Protein AF-A0A381WTZ0-F1 (afdb_monomer)

Sequence (140 aa):
MISDYLENSLSLKKRKDFELYLSENPGSAELVDQMKNTIMQMKSVERVTTPVDFMDRLMNKIQVSKNDTMKYTAEQSTIFGFTPLYASVMTSLVLALVFVGFQFFSTDLPLSTSELSTVAQEKPPAFLDQIIPAQEPDSG

Organism: NCBI:txid408172

Nearest PDB structures (foldseek):
  3hug-assembly6_F  TM=7.278E-01  e=3.038E-01  Mycobacterium tuberculosis H37Rv

Radius of gyration: 52.09 Å; Cα contacts (8 Å, |Δi|>4): 19; chains: 1; bounding box: 141×62×115 Å

Solvent-accessible surface area (backbone atoms only — not comparable to full-atom values): 9020 Å² total; per-residue (Å²): 107,68,64,35,56,77,69,70,69,52,53,74,68,60,45,52,58,48,53,51,52,32,71,78,31,61,72,59,38,51,53,52,49,54,50,52,50,49,52,50,54,64,69,65,53,80,85,86,73,79,62,93,57,48,64,60,55,50,51,49,52,53,52,52,57,53,54,59,57,52,68,79,63,78,85,70,80,49,57,92,85,27,53,62,68,58,43,51,53,51,52,52,51,52,51,50,51,52,51,53,52,48,53,64,63,49,69,80,49,88,76,76,78,78,74,84,76,74,83,77,88,72,82,82,84,83,81,82,86,88,75,84,83,88,79,86,86,87,89,135

pLDDT: mean 76.12, std 21.61, range [36.72, 96.31]

Secondary structure (DSSP, 8-state):
-HHHHHTT-S-HHHHHHHHHHHHH-HHHHHHHHHHHHHHHHHHHS--PPPPTTHHHHHHHHHHHHHHHHHHTSSS---BTTB-HHHHHHHHHHHHHHHHHHHHHHHTTS----------------------PPP------

Foldseek 3Di:
DLVCQLVVVDDPVVNVVVVVVCVVPVVVVVVSVVVNVVVVVVVPPDDDDDDPCPVVVVVVVVVVVVVVVVVVPDPQPADVNHGPVVVVVVVVVVVVVVVVVCVVVCVPPPPPPPDDPDPPDDDDDDPDDPDDDDDDDDDD

Structure (mmCIF, N/CA/C/O backbone):
data_AF-A0A381WTZ0-F1
#
_entry.id   AF-A0A381WTZ0-F1
#
loop_
_atom_site.group_PDB
_atom_site.id
_atom_site.type_symbol
_atom_site.label_atom_id
_atom_site.label_alt_id
_atom_site.label_comp_id
_atom_site.label_asym_id
_atom_site.label_entity_id
_atom_site.label_seq_id
_atom_site.pdbx_PDB_ins_code
_atom_site.Cartn_x
_atom_site.Cartn_y
_atom_site.Cartn_z
_atom_site.occupancy
_atom_site.B_iso_or_equiv
_atom_site.auth_seq_id
_atom_site.auth_comp_id
_atom_site.auth_asym_id
_atom_site.auth_atom_id
_atom_site.pdbx_PDB_model_num
ATOM 1 N N . MET A 1 1 ? -11.541 1.435 24.851 1.00 78.00 1 MET A N 1
ATOM 2 C CA . MET A 1 1 ? -12.648 1.008 25.740 1.00 78.00 1 MET A CA 1
ATOM 3 C C . MET A 1 1 ? -13.735 0.259 24.985 1.00 78.00 1 MET A C 1
ATOM 5 O O . MET A 1 1 ? -13.874 -0.926 25.243 1.00 78.00 1 MET A O 1
ATOM 9 N N . ILE A 1 2 ? -14.477 0.883 24.054 1.00 85.56 2 ILE A N 1
ATOM 10 C CA . ILE A 1 2 ? -15.514 0.154 23.293 1.00 85.56 2 ILE A CA 1
ATOM 11 C C . ILE A 1 2 ? -14.928 -0.898 22.339 1.00 85.56 2 ILE A C 1
ATOM 13 O O . ILE A 1 2 ? -15.408 -2.024 22.339 1.00 85.56 2 ILE A O 1
ATOM 17 N N . SER A 1 3 ? -13.854 -0.579 21.601 1.00 88.62 3 SER A N 1
ATOM 18 C CA . SER A 1 3 ? -13.150 -1.564 20.751 1.00 88.62 3 SER A CA 1
ATOM 19 C C . SER A 1 3 ? -12.700 -2.764 21.577 1.00 88.62 3 SER A C 1
ATOM 21 O O . SER A 1 3 ? -13.033 -3.897 21.258 1.00 88.62 3 SER A O 1
ATOM 23 N N . ASP A 1 4 ? -12.062 -2.502 22.722 1.00 90.94 4 ASP A N 1
ATOM 24 C CA . ASP A 1 4 ? -11.587 -3.552 23.626 1.00 90.94 4 ASP A CA 1
ATOM 25 C C . ASP A 1 4 ? -12.725 -4.448 24.152 1.00 90.94 4 ASP A C 1
ATOM 27 O O . ASP A 1 4 ? -12.542 -5.640 24.392 1.00 90.94 4 ASP A O 1
ATOM 31 N N . TYR A 1 5 ? -13.921 -3.879 24.343 1.00 90.31 5 TYR A N 1
ATOM 32 C CA . TYR A 1 5 ? -15.120 -4.635 24.706 1.00 90.31 5 TYR A CA 1
ATOM 33 C C . TYR A 1 5 ? -15.623 -5.500 23.546 1.00 90.31 5 TYR A C 1
ATOM 35 O O . TYR A 1 5 ? -15.912 -6.679 23.744 1.00 90.31 5 TYR A O 1
ATOM 43 N N . LEU A 1 6 ? -15.702 -4.934 22.339 1.00 90.56 6 LEU A N 1
ATOM 44 C CA . LEU A 1 6 ? -16.160 -5.626 21.130 1.00 90.56 6 LEU A CA 1
ATOM 45 C C . LEU A 1 6 ? -15.202 -6.746 20.693 1.00 90.56 6 LEU A C 1
ATOM 47 O O . LEU A 1 6 ? -15.644 -7.772 20.180 1.00 90.56 6 LEU A O 1
ATOM 51 N N . GLU A 1 7 ? -13.906 -6.573 20.935 1.00 88.44 7 GLU A N 1
ATOM 52 C CA . GLU A 1 7 ? -12.842 -7.530 20.614 1.00 88.44 7 GLU A CA 1
ATOM 53 C C . GLU A 1 7 ? -12.533 -8.503 21.764 1.00 88.44 7 GLU A C 1
ATOM 55 O O . GLU A 1 7 ? -11.638 -9.338 21.646 1.00 88.44 7 GLU A O 1
ATOM 60 N N . ASN A 1 8 ? -13.283 -8.434 22.872 1.00 87.69 8 ASN A N 1
ATOM 61 C CA . ASN A 1 8 ? -13.093 -9.267 24.063 1.00 87.69 8 ASN A CA 1
ATOM 62 C C . ASN A 1 8 ? -11.663 -9.196 24.652 1.00 87.69 8 ASN A C 1
ATOM 64 O O . ASN A 1 8 ? -11.140 -10.184 25.165 1.00 87.69 8 ASN A O 1
ATOM 68 N N . SER A 1 9 ? -11.028 -8.022 24.598 1.00 89.56 9 SER A N 1
ATOM 69 C CA . SER A 1 9 ? -9.686 -7.765 25.143 1.00 89.56 9 SER A CA 1
ATOM 70 C C . SER A 1 9 ? -9.702 -7.037 26.500 1.00 89.56 9 SER A C 1
ATOM 72 O O . SER A 1 9 ? -8.652 -6.794 27.099 1.00 89.56 9 SER A O 1
ATOM 74 N N . LEU A 1 10 ? -10.885 -6.715 27.039 1.00 88.88 10 LEU A N 1
ATOM 75 C CA . LEU A 1 10 ? -11.037 -6.144 28.382 1.00 88.88 10 LEU A CA 1
ATOM 76 C C . LEU A 1 10 ? -10.783 -7.165 29.500 1.00 88.88 10 LEU A C 1
ATOM 78 O O . LEU A 1 10 ? -11.234 -8.308 29.453 1.00 88.88 10 LEU A O 1
ATOM 82 N N . SER A 1 11 ? -10.162 -6.704 30.590 1.00 91.88 11 SER A N 1
ATOM 83 C CA . SER A 1 11 ? -10.110 -7.474 31.837 1.00 91.88 11 SER A CA 1
ATOM 84 C C . SER A 1 11 ? -11.502 -7.606 32.468 1.00 91.88 11 SER A C 1
ATOM 86 O O . SER A 1 11 ? -12.337 -6.707 32.345 1.00 91.88 11 SER A O 1
ATOM 88 N N . LEU A 1 12 ? -11.740 -8.697 33.209 1.00 91.50 12 LEU A N 1
ATOM 89 C CA . LEU A 1 12 ? -13.046 -8.996 33.821 1.00 91.50 12 LEU A CA 1
ATOM 90 C C . LEU A 1 12 ? -13.609 -7.831 34.649 1.00 91.50 12 LEU A C 1
ATOM 92 O O . LEU A 1 12 ? -14.795 -7.524 34.553 1.00 91.50 12 LEU A O 1
ATOM 96 N N . LYS A 1 13 ? -12.751 -7.143 35.418 1.00 92.94 13 LYS A N 1
ATOM 97 C CA . LYS A 1 13 ? -13.151 -5.969 36.205 1.00 92.94 13 LYS A CA 1
ATOM 98 C C . LYS A 1 13 ? -13.691 -4.851 35.309 1.00 92.94 13 LYS A C 1
ATOM 100 O O . LYS A 1 13 ? -14.797 -4.375 35.530 1.00 92.94 13 LYS A O 1
ATOM 105 N N . LYS A 1 14 ? -12.927 -4.453 34.287 1.00 91.88 14 LYS A N 1
ATOM 106 C CA . LYS A 1 14 ? -13.326 -3.365 33.383 1.00 91.88 14 LYS A CA 1
ATOM 107 C C . LYS A 1 14 ? -14.560 -3.730 32.567 1.00 91.88 14 LYS A C 1
ATOM 109 O O . LYS A 1 14 ? -15.359 -2.854 32.268 1.00 91.88 14 LYS A O 1
ATOM 114 N N . ARG A 1 15 ? -14.727 -5.012 32.225 1.00 93.44 15 ARG A N 1
ATOM 115 C CA . ARG A 1 15 ? -15.923 -5.488 31.530 1.00 93.44 15 ARG A CA 1
ATOM 116 C C . ARG A 1 15 ? -17.172 -5.305 32.388 1.00 93.44 15 ARG A C 1
ATOM 118 O O . ARG A 1 15 ? -18.154 -4.777 31.889 1.00 93.44 15 ARG A O 1
ATOM 125 N N . LYS A 1 16 ? -17.105 -5.652 33.677 1.00 94.06 16 LYS A N 1
ATOM 126 C CA . LYS A 1 16 ? -18.210 -5.430 34.620 1.00 94.06 16 LYS A CA 1
ATOM 127 C C . LYS A 1 16 ? -18.530 -3.942 34.791 1.00 94.06 16 LYS A C 1
ATOM 129 O O . LYS A 1 16 ? -19.696 -3.572 34.742 1.00 94.06 16 LYS A O 1
ATOM 134 N N . ASP A 1 17 ? -17.504 -3.103 34.947 1.00 93.69 17 ASP A N 1
ATOM 135 C CA . ASP A 1 17 ? -17.673 -1.646 35.062 1.00 93.69 17 ASP A CA 1
ATOM 136 C C . ASP A 1 17 ? -18.340 -1.065 33.790 1.00 93.69 17 ASP A C 1
ATOM 138 O O . ASP A 1 17 ? -19.201 -0.191 33.868 1.00 93.69 17 ASP A O 1
ATOM 142 N N . PHE A 1 18 ? -17.990 -1.590 32.611 1.00 93.75 18 PHE A N 1
ATOM 143 C CA . PHE A 1 18 ? -18.569 -1.184 31.328 1.00 93.75 18 PHE A CA 1
ATOM 144 C C . PHE A 1 18 ? -20.004 -1.693 31.119 1.00 93.75 18 PHE A C 1
ATOM 146 O O . PHE A 1 18 ? -20.860 -0.944 30.661 1.00 93.75 18 PHE A O 1
ATOM 153 N N . GLU A 1 19 ? -20.294 -2.946 31.478 1.00 92.06 19 GLU A N 1
ATOM 154 C CA . GLU A 1 19 ? -21.650 -3.513 31.429 1.00 92.06 19 GLU A CA 1
ATOM 155 C C . GLU A 1 19 ? -22.606 -2.767 32.368 1.00 92.06 19 GLU A C 1
ATOM 157 O O . GLU A 1 19 ? -23.749 -2.508 31.994 1.00 92.06 19 GLU A O 1
ATOM 162 N N . LEU A 1 20 ? -22.124 -2.352 33.545 1.00 95.38 20 LEU A N 1
ATOM 163 C CA . LEU A 1 20 ? -22.882 -1.495 34.454 1.00 95.38 20 LEU A CA 1
ATOM 164 C C . LEU A 1 20 ? -23.215 -0.150 33.790 1.00 95.38 20 LEU A C 1
ATOM 166 O O . LEU A 1 20 ? -24.382 0.234 33.749 1.00 95.38 20 LEU A O 1
ATOM 170 N N . TYR A 1 21 ? -22.228 0.509 33.177 1.00 93.44 21 TYR A N 1
ATOM 171 C CA . TYR A 1 21 ? -22.452 1.749 32.428 1.00 93.44 21 TYR A CA 1
ATOM 172 C C . TYR A 1 21 ? -23.494 1.587 31.305 1.00 93.44 21 TYR A C 1
ATOM 174 O O . TYR A 1 21 ? -24.361 2.447 31.147 1.00 93.44 21 TYR A O 1
ATOM 182 N N . LEU A 1 22 ? -23.453 0.485 30.545 1.00 93.88 22 LEU A N 1
ATOM 183 C CA . LEU A 1 22 ? -24.446 0.209 29.498 1.00 93.88 22 LEU A CA 1
ATOM 184 C C . LEU A 1 22 ? -25.850 -0.032 30.070 1.00 93.88 22 LEU A C 1
ATOM 186 O O . LEU A 1 22 ? -26.829 0.372 29.451 1.00 93.88 22 LEU A O 1
ATOM 190 N N . SER A 1 23 ? -25.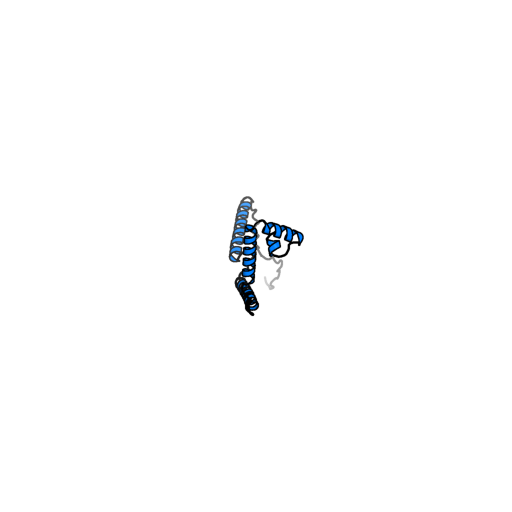959 -0.653 31.249 1.00 93.88 23 SER A N 1
ATOM 191 C CA . SER A 1 23 ? -27.252 -0.875 31.911 1.00 93.88 23 SER A CA 1
ATOM 192 C C . SER A 1 23 ? -27.918 0.424 32.376 1.00 93.88 23 SER A C 1
ATOM 194 O O . SER A 1 23 ? -29.141 0.531 32.359 1.00 93.88 23 SER A O 1
ATOM 196 N N . GLU A 1 24 ? -27.115 1.429 32.732 1.00 95.81 24 GLU A N 1
ATOM 197 C CA . GLU A 1 24 ? -27.586 2.753 33.151 1.00 95.81 24 GLU A CA 1
ATOM 198 C C . GLU A 1 24 ? -27.855 3.691 31.959 1.00 95.81 24 GLU A C 1
ATOM 200 O O . GLU A 1 24 ? -28.545 4.698 32.107 1.00 95.81 24 GLU A O 1
ATOM 205 N N . ASN A 1 25 ? -27.336 3.367 30.766 1.00 94.75 25 ASN A N 1
ATOM 206 C CA . ASN A 1 25 ? -27.393 4.216 29.573 1.00 94.75 25 ASN A CA 1
ATOM 207 C C . ASN A 1 25 ? -27.918 3.431 28.354 1.00 94.75 25 ASN A C 1
ATOM 209 O O . ASN A 1 25 ? -27.122 2.959 27.533 1.00 94.75 25 ASN A O 1
ATOM 213 N N . PRO A 1 26 ? -29.250 3.322 28.172 1.00 92.88 26 PRO A N 1
ATOM 214 C CA . PRO A 1 26 ? -29.842 2.489 27.122 1.00 92.88 26 PRO A CA 1
ATOM 215 C C . PRO A 1 26 ? -29.453 2.918 25.698 1.00 92.88 26 PRO A C 1
ATOM 217 O O . PRO A 1 26 ? -29.235 2.059 24.849 1.00 92.88 26 PRO A O 1
ATOM 220 N N . GLY A 1 27 ? -29.281 4.221 25.436 1.00 93.12 27 GLY A N 1
ATOM 221 C CA . GLY A 1 27 ? -28.824 4.704 24.124 1.00 93.12 27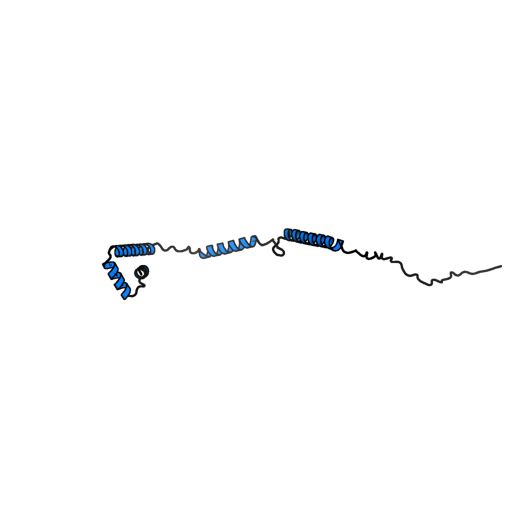 GLY A CA 1
ATOM 222 C C . GLY A 1 27 ? -27.396 4.258 23.785 1.00 93.12 27 GLY A C 1
ATOM 223 O O . GLY A 1 27 ? -27.096 3.920 22.642 1.00 93.12 27 GLY A O 1
ATOM 224 N N . SER A 1 28 ? -26.521 4.179 24.791 1.00 92.00 28 SER A N 1
ATOM 225 C CA . SER A 1 28 ? -25.177 3.624 24.616 1.00 92.00 28 SER A CA 1
ATOM 226 C C . SER A 1 28 ? -25.240 2.118 24.352 1.00 92.00 28 SER A C 1
ATOM 228 O O . SER A 1 28 ? -24.511 1.627 23.495 1.00 92.00 28 SER A O 1
ATOM 230 N N . ALA A 1 29 ? -26.118 1.383 25.042 1.00 93.75 29 ALA A N 1
ATOM 231 C CA . ALA A 1 29 ? -26.299 -0.054 24.829 1.00 93.75 29 ALA A CA 1
ATOM 232 C C . ALA A 1 29 ? -26.766 -0.382 23.402 1.00 93.75 29 ALA A C 1
ATOM 234 O O . ALA A 1 29 ? -26.203 -1.278 22.773 1.00 93.75 29 ALA A O 1
ATOM 235 N N . GLU A 1 30 ? -27.728 0.379 22.874 1.00 95.44 30 GLU A N 1
ATOM 236 C CA . GLU A 1 30 ? -28.209 0.231 21.498 1.00 95.44 30 GLU A CA 1
ATOM 237 C C . GLU A 1 30 ? -27.079 0.434 20.480 1.00 95.44 30 GLU A C 1
ATOM 239 O O . GLU A 1 30 ? -26.897 -0.383 19.579 1.00 95.44 30 GLU A O 1
ATOM 244 N N . LEU A 1 31 ? -26.256 1.472 20.659 1.00 93.62 31 LEU A N 1
ATOM 245 C CA . LEU A 1 31 ? -25.124 1.738 19.771 1.00 93.62 31 LEU A CA 1
ATOM 246 C C . LEU A 1 31 ? -24.107 0.584 19.768 1.00 93.62 31 LEU A C 1
ATOM 248 O O . LEU A 1 31 ? -23.600 0.196 18.713 1.00 93.62 31 LEU A O 1
ATOM 252 N N . VAL A 1 32 ? -23.815 0.013 20.942 1.00 93.81 32 VAL A N 1
ATOM 253 C CA . VAL A 1 32 ? -22.926 -1.154 21.053 1.00 93.81 32 VAL A CA 1
ATOM 254 C C . VAL A 1 32 ? -23.519 -2.367 20.341 1.00 93.81 32 VAL A C 1
ATOM 256 O O . VAL A 1 32 ? -22.780 -3.102 19.685 1.00 93.81 32 VAL A O 1
ATOM 259 N N . ASP A 1 33 ? -24.829 -2.577 20.440 1.00 94.19 33 ASP A N 1
ATOM 260 C CA . ASP A 1 33 ? -25.508 -3.672 19.749 1.00 94.19 33 ASP A CA 1
ATOM 261 C C . ASP A 1 33 ? -25.473 -3.498 18.223 1.00 94.19 33 ASP A C 1
ATOM 263 O O . ASP A 1 33 ? -25.094 -4.416 17.494 1.00 94.19 33 ASP A O 1
ATOM 267 N N . GLN A 1 34 ? -25.729 -2.284 17.729 1.00 95.25 34 GLN A N 1
ATOM 268 C CA . GLN A 1 34 ? -25.593 -1.946 16.309 1.00 95.25 34 GLN A CA 1
ATOM 269 C C . GLN A 1 34 ? -24.164 -2.192 15.793 1.00 95.25 34 GLN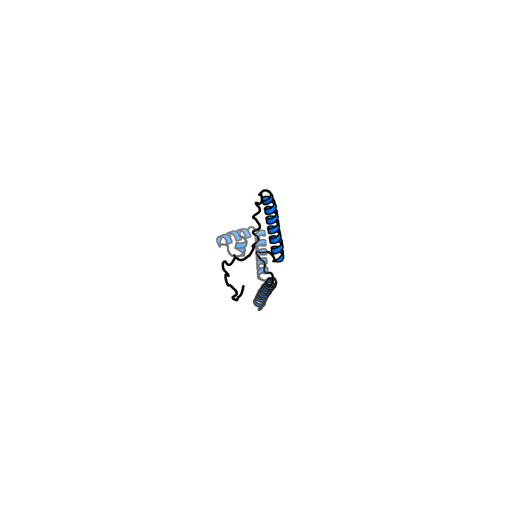 A C 1
ATOM 271 O O . GLN A 1 34 ? -23.975 -2.764 14.713 1.00 95.25 34 GLN A O 1
ATOM 276 N N . MET A 1 35 ? -23.139 -1.828 16.573 1.00 94.69 35 MET A N 1
ATOM 277 C CA . MET A 1 35 ? -21.742 -2.125 16.238 1.00 94.69 35 MET A CA 1
ATOM 278 C C . MET A 1 35 ? -21.459 -3.631 16.212 1.00 94.69 35 MET A C 1
ATOM 280 O O . MET A 1 35 ? -20.819 -4.112 15.274 1.00 94.69 35 MET A O 1
ATOM 284 N N . LYS A 1 36 ? -21.956 -4.399 17.192 1.00 93.62 36 LYS A N 1
ATOM 285 C CA . LYS A 1 36 ? -21.834 -5.868 17.199 1.00 93.62 36 LYS A CA 1
ATOM 286 C C . LYS A 1 36 ? -22.474 -6.480 15.955 1.00 93.62 36 LYS A C 1
ATOM 288 O O . LYS A 1 36 ? -21.843 -7.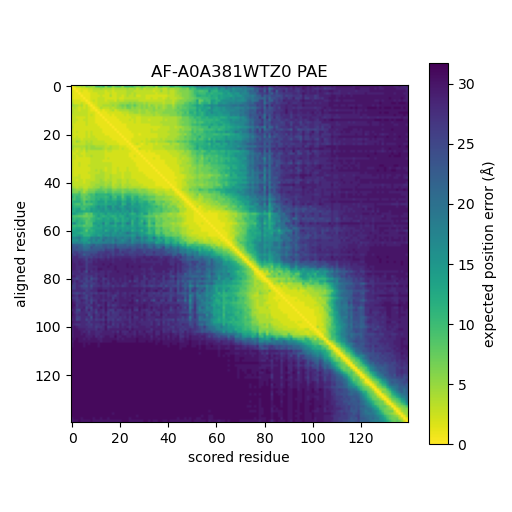309 15.300 1.00 93.62 36 LYS A O 1
ATOM 293 N N . ASN A 1 37 ? -23.675 -6.035 15.596 1.00 94.94 37 ASN A N 1
ATOM 294 C CA . ASN A 1 37 ? -24.381 -6.485 14.399 1.00 94.94 37 ASN A CA 1
ATOM 295 C C . ASN A 1 37 ? -23.594 -6.164 13.126 1.00 94.94 37 ASN A C 1
ATOM 297 O O . ASN A 1 37 ? -23.422 -7.038 12.279 1.00 94.94 37 ASN A O 1
ATOM 301 N N . THR A 1 38 ? -23.026 -4.962 13.030 1.00 94.94 38 THR A N 1
ATOM 302 C CA . THR A 1 38 ? -22.166 -4.566 11.904 1.00 94.94 38 THR A CA 1
ATOM 303 C C . THR A 1 38 ? -20.939 -5.475 11.789 1.00 94.94 38 THR A C 1
ATOM 305 O O . THR A 1 38 ? -20.649 -5.993 10.713 1.00 94.94 38 THR A O 1
ATOM 308 N N . ILE A 1 39 ? -20.244 -5.750 12.898 1.00 93.62 39 ILE A N 1
ATOM 309 C CA . ILE A 1 39 ? -19.086 -6.660 12.913 1.00 93.62 39 ILE A CA 1
ATOM 310 C C . ILE A 1 39 ? -19.494 -8.071 12.473 1.00 93.62 39 ILE A C 1
ATOM 312 O O . ILE A 1 39 ? -18.768 -8.709 11.711 1.00 93.62 39 ILE A O 1
ATOM 316 N N . MET A 1 40 ? -20.646 -8.572 12.929 1.00 93.00 40 MET A N 1
ATOM 317 C CA . MET A 1 40 ? -21.154 -9.881 12.508 1.00 93.00 40 MET A CA 1
ATOM 318 C C . MET A 1 40 ? -21.469 -9.915 11.012 1.00 93.00 40 MET A C 1
ATOM 320 O O . MET A 1 40 ? -21.069 -10.861 10.337 1.00 93.00 40 MET A O 1
ATOM 324 N N . GLN A 1 41 ? -22.103 -8.869 10.479 1.00 93.94 41 GLN A N 1
ATOM 325 C CA . GLN A 1 41 ? -22.360 -8.738 9.045 1.00 93.94 41 GLN A CA 1
ATOM 326 C C . GLN A 1 41 ? -21.053 -8.738 8.247 1.00 93.94 41 GLN A C 1
ATOM 328 O O . GLN A 1 41 ? -20.913 -9.512 7.304 1.00 93.94 41 GLN A O 1
ATOM 333 N N . MET A 1 42 ? -20.054 -7.962 8.671 1.00 91.50 42 MET A N 1
ATOM 334 C CA . MET A 1 42 ? -18.737 -7.940 8.025 1.00 91.50 42 MET A CA 1
ATOM 335 C C . MET A 1 42 ? -18.035 -9.303 8.076 1.00 91.50 42 MET A C 1
ATOM 337 O O . MET A 1 42 ? -17.404 -9.706 7.103 1.00 91.50 42 MET A O 1
ATOM 341 N N . LYS A 1 43 ? -18.164 -10.041 9.184 1.00 88.88 43 LYS A N 1
ATOM 342 C CA . LYS A 1 43 ? -17.619 -11.403 9.318 1.00 88.88 43 LYS A CA 1
ATOM 343 C C . LYS A 1 43 ? -18.367 -12.440 8.478 1.00 88.88 43 LYS A C 1
ATOM 345 O O . LYS A 1 43 ? -17.789 -13.477 8.170 1.00 88.88 43 LYS A O 1
ATOM 350 N N . SER A 1 44 ? -19.630 -12.179 8.142 1.00 90.12 44 SER A N 1
ATOM 351 C CA . SER A 1 44 ? -20.467 -13.069 7.330 1.00 90.12 44 SER A CA 1
ATOM 352 C C . SER A 1 44 ? -20.240 -12.934 5.822 1.00 90.12 44 SER A C 1
ATOM 354 O O . SER A 1 44 ? -20.759 -13.746 5.060 1.00 90.12 44 SER A O 1
ATOM 356 N N . VAL A 1 45 ? -19.471 -11.930 5.386 1.00 90.19 45 VAL A N 1
ATOM 357 C CA . VAL A 1 45 ? -19.128 -11.746 3.972 1.00 90.19 45 VAL A CA 1
ATOM 358 C C . VAL A 1 45 ? -18.370 -12.971 3.459 1.00 90.19 45 VAL A C 1
ATOM 360 O O . VAL A 1 45 ? -17.492 -13.510 4.138 1.00 90.19 45 VAL A O 1
ATOM 363 N N . GLU A 1 46 ? -18.717 -13.408 2.248 1.00 89.19 46 GLU A N 1
ATOM 364 C CA . GLU A 1 46 ? -18.087 -14.552 1.598 1.00 89.19 46 GLU A CA 1
ATOM 365 C C . GLU A 1 46 ? -16.570 -14.358 1.497 1.00 89.19 46 GLU A C 1
ATOM 367 O O . GLU A 1 46 ? -16.066 -13.315 1.068 1.00 89.19 46 GLU A O 1
ATOM 372 N N . ARG A 1 47 ? -15.821 -15.388 1.899 1.00 85.81 47 ARG A N 1
ATOM 373 C CA . ARG A 1 47 ? -14.367 -15.372 1.789 1.00 85.81 47 ARG A CA 1
ATOM 374 C C . ARG A 1 47 ? -13.980 -15.464 0.318 1.00 85.81 47 ARG A C 1
ATOM 376 O O . ARG A 1 47 ? -14.057 -16.530 -0.281 1.00 85.81 47 ARG A O 1
ATOM 383 N N . VAL A 1 48 ? -13.470 -14.367 -0.226 1.00 88.25 48 VAL A N 1
ATOM 384 C CA . VAL A 1 48 ? -12.887 -14.351 -1.568 1.00 88.25 48 VAL A CA 1
ATOM 385 C C . VAL A 1 48 ? -11.543 -15.080 -1.542 1.00 88.25 48 VAL A C 1
ATOM 387 O O . VAL A 1 48 ? -10.625 -14.691 -0.818 1.00 88.25 48 VAL A O 1
ATOM 390 N N . THR A 1 49 ? -11.421 -16.145 -2.329 1.00 89.69 49 THR A N 1
ATOM 391 C CA . THR A 1 49 ? -10.157 -16.857 -2.554 1.00 89.69 49 THR A CA 1
ATOM 392 C C . THR A 1 49 ? -9.537 -16.435 -3.877 1.00 89.69 49 THR A C 1
ATOM 394 O O . THR A 1 49 ? -10.245 -16.183 -4.852 1.00 89.69 49 THR A O 1
ATOM 397 N N . THR A 1 50 ? -8.209 -16.387 -3.942 1.00 90.50 50 THR A N 1
ATOM 398 C CA . THR A 1 50 ? -7.516 -16.141 -5.209 1.00 90.50 50 THR A CA 1
ATOM 399 C C . THR A 1 50 ? -7.645 -17.349 -6.141 1.00 90.50 50 THR A C 1
ATOM 401 O O . THR A 1 50 ? -7.641 -18.485 -5.658 1.00 90.50 50 THR A O 1
ATOM 404 N N . PRO A 1 51 ? -7.695 -17.137 -7.467 1.00 91.12 51 PRO A N 1
ATOM 405 C CA . PRO A 1 51 ? -7.524 -18.212 -8.440 1.00 91.12 51 PRO A CA 1
ATOM 406 C C . PRO A 1 51 ? -6.238 -19.009 -8.185 1.00 91.12 51 PRO A C 1
ATOM 408 O O . PRO A 1 51 ? -5.242 -18.449 -7.720 1.00 91.12 51 PRO A O 1
ATOM 411 N N . VAL A 1 52 ? -6.247 -20.304 -8.519 1.00 93.06 52 VAL A N 1
ATOM 412 C CA . VAL A 1 52 ? -5.100 -21.216 -8.318 1.00 93.06 52 VAL A CA 1
ATOM 413 C C . VAL A 1 52 ? -3.842 -20.718 -9.044 1.00 93.06 52 VAL A C 1
ATOM 415 O O . VAL A 1 52 ? -2.735 -20.894 -8.551 1.00 93.06 52 VAL A O 1
ATOM 418 N N . ASP A 1 53 ? -4.018 -20.030 -10.172 1.00 94.44 53 ASP A N 1
ATOM 419 C CA . ASP A 1 53 ? -2.958 -19.507 -11.038 1.00 94.44 53 ASP A CA 1
ATOM 420 C C . ASP A 1 53 ? -2.565 -18.047 -10.733 1.00 94.44 53 ASP A C 1
ATOM 422 O O . ASP A 1 53 ? -1.812 -17.429 -11.489 1.00 94.44 53 ASP A O 1
ATOM 426 N N . PHE A 1 54 ? -3.061 -17.459 -9.637 1.00 96.25 54 PHE A N 1
ATOM 427 C CA . PHE A 1 54 ? -2.791 -16.058 -9.295 1.00 96.25 54 PHE A CA 1
ATOM 428 C C . PHE A 1 54 ? -1.289 -15.760 -9.193 1.00 96.25 54 PHE A C 1
ATOM 430 O O . PHE A 1 54 ? -0.816 -14.773 -9.760 1.00 96.25 54 PHE A O 1
ATOM 437 N N . MET A 1 55 ? -0.536 -16.624 -8.505 1.00 95.50 55 MET A N 1
ATOM 438 C CA . MET A 1 55 ? 0.908 -16.447 -8.323 1.00 95.50 55 MET A CA 1
ATOM 439 C C . MET A 1 55 ? 1.671 -16.582 -9.642 1.00 95.50 55 MET A C 1
ATOM 441 O O . MET A 1 55 ? 2.566 -15.780 -9.910 1.00 95.50 55 MET A O 1
ATOM 445 N N . ASP A 1 56 ? 1.272 -17.524 -10.497 1.00 96.00 56 ASP A N 1
ATOM 446 C CA . ASP A 1 56 ? 1.884 -17.718 -11.813 1.00 96.00 56 ASP A CA 1
ATOM 447 C C . ASP A 1 56 ? 1.654 -16.496 -12.708 1.00 96.00 56 ASP A C 1
ATOM 449 O O . ASP A 1 56 ? 2.584 -15.973 -13.328 1.00 96.00 56 ASP A O 1
ATOM 453 N N . ARG A 1 57 ? 0.422 -15.968 -12.722 1.00 94.69 57 ARG A N 1
ATOM 454 C CA . ARG A 1 57 ? 0.077 -14.738 -13.451 1.00 94.69 57 ARG A CA 1
ATOM 455 C C . ARG A 1 57 ? 0.837 -13.526 -12.926 1.00 94.69 57 ARG A C 1
ATOM 457 O O . ARG A 1 57 ? 1.281 -12.698 -13.724 1.00 94.69 57 ARG A O 1
ATOM 464 N N . LEU A 1 58 ? 0.971 -13.407 -11.607 1.00 95.50 58 LEU A N 1
ATOM 465 C CA . LEU A 1 58 ? 1.711 -12.324 -10.967 1.00 95.50 58 LEU A CA 1
ATOM 466 C C . LEU A 1 58 ? 3.192 -12.378 -11.353 1.00 95.50 58 LEU A C 1
ATOM 468 O O . LEU A 1 58 ? 3.740 -11.382 -11.824 1.00 95.50 58 LEU A O 1
ATOM 472 N N . MET A 1 59 ? 3.817 -13.548 -11.222 1.00 95.50 59 MET A N 1
ATOM 473 C CA . MET A 1 59 ? 5.217 -13.758 -11.579 1.00 95.50 59 MET A CA 1
ATOM 474 C C . MET A 1 59 ? 5.463 -13.466 -13.063 1.00 95.50 59 MET A C 1
ATOM 476 O O . MET A 1 59 ? 6.411 -12.759 -13.403 1.00 95.50 59 MET A O 1
ATOM 480 N N . ASN A 1 60 ? 4.577 -13.934 -13.945 1.00 94.94 60 ASN A N 1
ATOM 481 C CA . ASN A 1 60 ? 4.666 -13.653 -15.375 1.00 94.94 60 ASN A CA 1
ATOM 482 C C . ASN A 1 60 ? 4.623 -12.140 -15.659 1.00 94.94 60 ASN A C 1
ATOM 484 O O . ASN A 1 60 ? 5.492 -11.613 -16.350 1.00 94.94 60 ASN A O 1
ATOM 488 N N . LYS A 1 61 ? 3.680 -11.401 -15.056 1.00 92.00 61 LYS A N 1
ATOM 489 C CA . LYS A 1 61 ? 3.605 -9.935 -15.209 1.00 92.00 61 LYS A CA 1
ATOM 490 C C . LYS A 1 61 ? 4.879 -9.227 -14.741 1.00 92.00 61 LYS A C 1
ATOM 492 O O . LYS A 1 61 ? 5.346 -8.317 -15.424 1.00 92.00 61 LYS A O 1
ATOM 497 N N . ILE A 1 62 ? 5.456 -9.654 -13.616 1.00 92.12 62 ILE A N 1
ATOM 498 C CA . ILE A 1 62 ? 6.721 -9.101 -13.110 1.00 92.12 62 ILE A CA 1
ATOM 499 C C . ILE A 1 62 ? 7.843 -9.336 -14.129 1.00 92.12 62 ILE A C 1
ATOM 501 O O . ILE A 1 62 ? 8.559 -8.398 -14.482 1.00 92.12 62 ILE A O 1
ATOM 505 N N . GLN A 1 63 ? 7.975 -10.555 -14.653 1.00 89.31 63 GLN A N 1
ATOM 506 C CA . GLN A 1 63 ? 9.017 -10.891 -15.626 1.00 89.31 63 GLN A CA 1
ATOM 507 C C . GLN A 1 63 ? 8.867 -10.120 -16.941 1.00 89.31 63 GLN A C 1
ATOM 509 O O . GLN A 1 63 ? 9.850 -9.565 -17.429 1.00 89.31 63 GLN A O 1
ATOM 514 N N . VAL A 1 64 ? 7.647 -10.023 -17.479 1.00 87.50 64 VAL A N 1
ATOM 515 C CA . VAL A 1 64 ? 7.356 -9.231 -18.685 1.00 87.50 64 VAL A CA 1
ATOM 516 C C . VAL A 1 64 ? 7.764 -7.771 -18.482 1.00 87.50 64 VAL A C 1
ATOM 518 O O . VAL A 1 64 ? 8.546 -7.244 -19.267 1.00 87.50 64 VAL A O 1
ATOM 521 N N . SER A 1 65 ? 7.353 -7.150 -17.371 1.00 79.25 65 SER A N 1
ATOM 522 C CA . SER A 1 65 ? 7.699 -5.750 -17.077 1.00 79.25 65 SER A CA 1
ATOM 523 C C . SER A 1 65 ? 9.211 -5.508 -16.938 1.00 79.25 65 SER A C 1
ATOM 525 O O . SER A 1 65 ? 9.733 -4.472 -17.363 1.00 79.25 65 SER A O 1
ATOM 527 N N . LYS A 1 66 ? 9.946 -6.491 -16.400 1.00 78.94 66 LYS A N 1
ATOM 528 C CA . LYS A 1 66 ? 11.407 -6.423 -16.285 1.00 78.94 66 LYS A CA 1
ATOM 529 C C . LYS A 1 66 ? 12.077 -6.483 -17.659 1.00 78.94 66 LYS A C 1
ATOM 531 O O . LYS A 1 66 ? 13.030 -5.749 -17.913 1.00 78.94 66 LYS A O 1
ATOM 536 N N . ASN A 1 67 ? 11.562 -7.329 -18.547 1.00 71.19 67 ASN A N 1
ATOM 537 C CA . ASN A 1 67 ? 12.091 -7.500 -19.897 1.00 71.19 67 ASN A CA 1
ATOM 538 C C . ASN A 1 67 ? 11.780 -6.297 -20.800 1.00 71.19 67 ASN A C 1
ATOM 540 O O . ASN A 1 67 ? 12.615 -5.926 -21.624 1.00 71.19 67 ASN A O 1
ATOM 544 N N . ASP A 1 68 ? 10.630 -5.646 -20.613 1.00 64.00 68 ASP A N 1
ATOM 545 C CA . ASP A 1 68 ? 10.280 -4.425 -21.346 1.00 64.00 68 ASP A CA 1
ATOM 546 C C . ASP A 1 68 ? 11.190 -3.252 -20.961 1.00 64.00 68 ASP A C 1
ATOM 548 O O . ASP A 1 68 ? 11.634 -2.505 -21.829 1.00 64.00 68 ASP A O 1
ATOM 552 N N . THR A 1 69 ? 11.579 -3.146 -19.686 1.00 58.53 69 THR A N 1
ATOM 553 C CA . THR A 1 69 ? 12.549 -2.133 -19.229 1.00 58.53 69 THR A CA 1
ATOM 554 C C . THR A 1 69 ? 13.941 -2.340 -19.844 1.00 58.53 69 THR A C 1
ATOM 556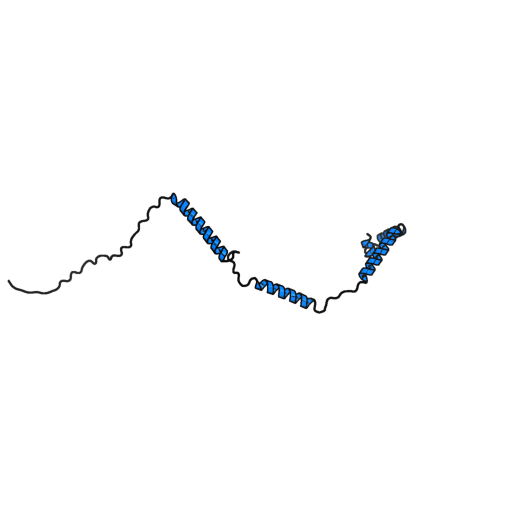 O O . THR A 1 69 ? 14.595 -1.370 -20.227 1.00 58.53 69 THR A O 1
ATOM 559 N N . MET A 1 70 ? 14.387 -3.594 -20.008 1.00 55.59 70 MET A N 1
ATOM 560 C CA . MET A 1 70 ? 15.686 -3.898 -20.630 1.00 55.59 70 MET A CA 1
ATOM 561 C C . MET A 1 70 ? 15.744 -3.564 -22.128 1.00 55.59 70 MET A C 1
ATOM 563 O O . MET A 1 70 ? 16.816 -3.252 -22.644 1.00 55.59 70 MET A O 1
ATOM 567 N N . LYS A 1 71 ? 14.611 -3.575 -22.843 1.00 54.72 71 LYS A N 1
ATOM 568 C CA . LYS A 1 71 ? 14.580 -3.212 -24.271 1.00 54.72 71 LYS A CA 1
ATOM 569 C C . LYS A 1 71 ? 14.857 -1.730 -24.528 1.00 54.72 71 LYS A C 1
ATOM 571 O O . LYS A 1 71 ? 15.344 -1.393 -25.601 1.00 54.72 71 LYS A O 1
ATOM 576 N N . TYR A 1 72 ? 14.618 -0.853 -23.552 1.00 52.72 72 TYR A N 1
ATOM 577 C CA . TYR A 1 72 ? 14.921 0.578 -23.676 1.00 52.72 72 TYR A CA 1
ATOM 578 C C . TYR A 1 72 ? 16.403 0.922 -23.449 1.00 52.72 72 TYR A C 1
ATOM 580 O O . TYR A 1 72 ? 16.803 2.054 -23.702 1.00 52.72 72 TYR A O 1
ATOM 588 N N . THR A 1 73 ? 17.229 -0.026 -22.988 1.00 53.62 73 THR A N 1
ATOM 589 C CA . THR A 1 73 ? 18.619 0.235 -22.557 1.00 53.62 73 THR A CA 1
ATOM 590 C C . THR A 1 73 ? 19.698 -0.425 -23.419 1.00 53.62 73 THR A C 1
ATOM 592 O O . THR A 1 73 ? 20.877 -0.287 -23.105 1.00 53.62 73 THR A O 1
ATOM 595 N N . ALA A 1 74 ? 19.343 -1.119 -24.504 1.00 54.53 74 ALA A N 1
ATOM 596 C CA . ALA A 1 74 ? 20.313 -1.910 -25.267 1.00 54.53 74 ALA A CA 1
ATOM 597 C C . ALA A 1 74 ? 21.282 -1.100 -26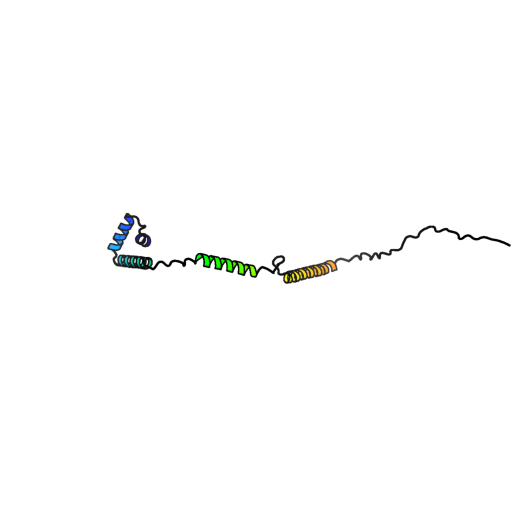.162 1.00 54.53 74 ALA A C 1
ATOM 599 O O . ALA A 1 74 ? 22.317 -1.635 -26.532 1.00 54.53 74 ALA A O 1
ATOM 600 N N . GLU A 1 75 ? 21.010 0.166 -26.508 1.00 56.84 75 GLU A N 1
ATOM 601 C CA . GLU A 1 75 ? 21.741 0.845 -27.607 1.00 56.84 75 GLU A CA 1
ATOM 602 C C . GLU A 1 75 ? 22.051 2.337 -27.339 1.00 56.84 75 GLU A C 1
ATOM 604 O O . GLU A 1 75 ? 22.129 3.148 -28.257 1.00 56.84 75 GLU A O 1
ATOM 609 N N . GLN A 1 76 ? 22.211 2.759 -26.080 1.00 62.38 76 GLN A N 1
ATOM 610 C CA . GLN A 1 76 ? 22.628 4.138 -25.774 1.00 62.38 76 GLN A CA 1
ATOM 611 C C . GLN A 1 76 ? 23.825 4.137 -24.828 1.00 62.38 76 GLN A C 1
ATOM 613 O O . GLN A 1 76 ? 23.703 4.423 -23.637 1.00 62.38 76 GLN A O 1
ATOM 618 N N . SER A 1 77 ? 25.006 3.809 -25.360 1.00 66.62 77 SER A N 1
ATOM 619 C CA . SER A 1 77 ? 26.272 4.014 -24.657 1.00 66.62 77 SER A CA 1
ATOM 620 C C . SER A 1 77 ? 26.460 5.515 -24.404 1.00 66.62 77 SER A C 1
ATOM 622 O O . SER A 1 77 ? 26.916 6.261 -25.274 1.00 66.62 77 SER A O 1
ATOM 624 N N . THR A 1 78 ? 26.044 5.980 -23.231 1.00 76.00 78 THR A N 1
ATOM 625 C CA . THR A 1 78 ? 26.285 7.352 -22.786 1.00 76.00 78 THR A CA 1
ATOM 626 C C . THR A 1 78 ? 27.716 7.461 -22.274 1.00 76.00 78 THR A C 1
ATOM 628 O O . THR A 1 78 ? 28.206 6.595 -21.551 1.00 76.00 78 THR A O 1
ATOM 631 N N . ILE A 1 79 ? 28.409 8.525 -22.665 1.00 69.62 79 ILE A N 1
ATOM 632 C CA . ILE A 1 79 ? 29.749 8.837 -22.169 1.00 69.62 79 ILE A CA 1
ATOM 633 C C . ILE A 1 79 ? 29.550 9.911 -21.104 1.00 69.62 79 ILE A C 1
ATOM 635 O O . ILE A 1 79 ? 29.049 10.993 -21.402 1.00 69.62 79 ILE A O 1
ATOM 639 N N . PHE A 1 80 ? 29.881 9.592 -19.850 1.00 73.12 80 PHE A N 1
ATOM 640 C CA . PHE A 1 80 ? 29.719 10.501 -18.707 1.00 73.12 80 PHE A CA 1
ATOM 641 C C . PHE A 1 80 ? 28.276 11.035 -18.532 1.00 73.12 80 PHE A C 1
ATOM 643 O O . PHE A 1 80 ? 28.061 12.200 -18.215 1.00 73.12 80 PHE A O 1
ATOM 650 N N . GLY A 1 81 ? 27.266 10.193 -18.781 1.00 75.75 81 GLY A N 1
ATOM 651 C CA . GLY A 1 81 ? 25.852 10.576 -18.651 1.00 75.75 81 GLY A CA 1
ATOM 652 C C . GLY A 1 81 ? 25.301 11.435 -19.797 1.00 75.75 81 GLY A C 1
ATOM 653 O O . GLY A 1 81 ? 24.132 11.809 -19.760 1.00 75.75 81 GLY A O 1
ATOM 654 N N . PHE A 1 82 ? 26.098 11.704 -20.836 1.00 77.00 82 PHE A N 1
ATOM 655 C CA . PHE A 1 82 ? 25.663 12.393 -22.049 1.00 77.00 82 PHE A CA 1
ATOM 656 C C . PHE A 1 82 ? 25.589 11.428 -23.236 1.00 77.00 82 PHE A C 1
ATOM 658 O O . PHE A 1 82 ? 26.426 10.536 -23.395 1.00 77.00 82 PHE A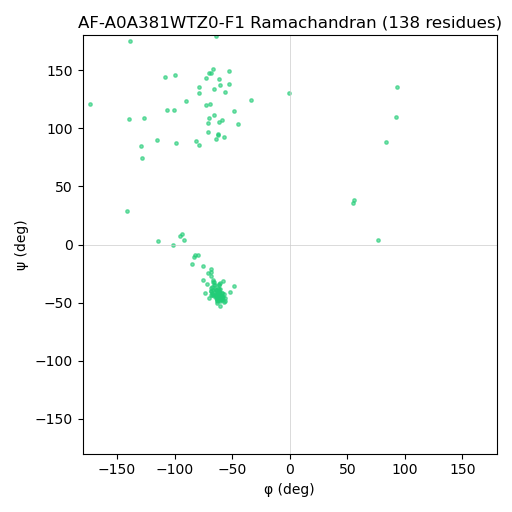 O 1
ATOM 665 N N . THR A 1 83 ? 24.606 11.619 -24.119 1.00 83.62 83 THR A N 1
ATOM 666 C CA . THR A 1 83 ? 24.599 10.966 -25.439 1.00 83.62 83 THR A CA 1
ATOM 667 C C . THR A 1 83 ? 25.838 11.424 -26.229 1.00 83.62 83 THR A C 1
ATOM 669 O O . THR A 1 83 ? 26.174 12.611 -26.150 1.00 83.62 83 THR A O 1
ATOM 672 N N . PRO A 1 84 ? 26.497 10.554 -27.023 1.00 81.38 84 PRO A N 1
ATOM 673 C CA . PRO A 1 84 ? 27.729 10.890 -27.753 1.00 81.38 84 PRO A CA 1
ATOM 674 C C . PRO A 1 84 ? 27.672 12.204 -28.551 1.00 81.38 84 PRO A C 1
ATOM 676 O O . PRO A 1 84 ? 28.642 12.958 -28.578 1.00 81.38 84 PRO A O 1
ATOM 679 N N . LEU A 1 85 ? 26.510 12.525 -29.131 1.00 83.94 85 LEU A N 1
ATOM 680 C CA . LEU A 1 85 ? 26.283 13.783 -29.843 1.00 83.94 85 LEU A CA 1
ATOM 681 C C . LEU A 1 85 ? 26.405 15.016 -28.927 1.00 83.94 85 LEU A C 1
ATOM 683 O O . LEU A 1 85 ? 27.122 15.959 -29.254 1.00 83.94 85 LEU A O 1
ATOM 687 N N . TYR A 1 86 ? 25.748 15.008 -27.763 1.00 88.06 86 TYR A N 1
ATOM 688 C CA . TYR A 1 86 ? 25.811 16.121 -26.808 1.00 88.06 86 TYR A CA 1
ATOM 689 C C . TYR A 1 86 ? 27.193 16.247 -26.168 1.00 88.06 86 TYR A C 1
ATOM 691 O O . TYR A 1 86 ? 27.673 17.364 -25.982 1.00 88.06 86 TYR A O 1
ATOM 699 N N . ALA A 1 87 ? 27.853 15.118 -25.886 1.00 88.25 87 ALA A N 1
ATOM 700 C CA . ALA A 1 87 ? 29.226 15.113 -25.394 1.00 88.25 87 ALA A CA 1
ATOM 701 C C . ALA A 1 87 ? 30.166 15.827 -26.381 1.00 88.25 87 ALA A C 1
ATOM 703 O O . ALA A 1 87 ? 30.938 16.685 -25.964 1.00 88.25 87 ALA A O 1
ATOM 704 N N . SER A 1 88 ? 30.042 15.547 -27.685 1.00 90.44 88 SER A N 1
ATOM 705 C CA . SER A 1 88 ? 30.837 16.205 -28.729 1.00 90.44 88 SER A CA 1
ATOM 706 C C . SER A 1 88 ? 30.589 17.710 -28.808 1.00 90.44 88 SER A C 1
ATOM 708 O O . SER A 1 88 ? 31.534 18.484 -28.950 1.00 90.44 88 SER A O 1
ATOM 710 N N . VAL A 1 89 ? 29.327 18.145 -28.740 1.00 93.81 89 VAL A N 1
ATOM 711 C CA . VAL A 1 89 ? 29.004 19.577 -28.791 1.00 93.81 89 VAL A CA 1
ATOM 712 C C . VAL A 1 89 ? 29.588 20.288 -27.571 1.00 93.81 89 VAL A C 1
ATOM 714 O O . VAL A 1 89 ? 30.264 21.303 -27.725 1.00 93.81 89 VAL A O 1
ATOM 717 N N . MET A 1 90 ? 29.418 19.729 -26.372 1.00 92.00 90 MET A N 1
ATOM 718 C CA . MET A 1 90 ? 29.935 20.322 -25.137 1.00 92.00 90 MET A CA 1
ATOM 719 C C . MET A 1 90 ? 31.462 20.406 -25.116 1.00 92.00 90 MET A C 1
ATOM 721 O O . MET A 1 90 ? 32.007 21.465 -24.808 1.00 92.00 90 MET A O 1
ATOM 725 N N . THR A 1 91 ? 32.167 19.330 -25.480 1.00 93.00 91 THR A N 1
ATOM 726 C CA . THR A 1 91 ? 33.637 19.349 -25.525 1.00 93.00 91 THR A CA 1
ATOM 727 C C . THR A 1 91 ? 34.154 20.333 -26.568 1.00 93.00 91 THR A C 1
ATOM 729 O O . THR A 1 91 ? 35.100 21.065 -26.282 1.00 93.00 91 THR A O 1
ATOM 732 N N . SER A 1 92 ? 33.504 20.425 -27.735 1.00 94.69 92 SER A N 1
ATOM 733 C CA . SER A 1 92 ? 33.864 21.413 -28.760 1.00 94.69 92 SER A CA 1
ATOM 734 C C . SER A 1 92 ? 33.712 22.851 -28.255 1.00 94.69 92 SER A C 1
ATOM 736 O O . SER A 1 92 ? 34.586 23.683 -28.493 1.00 94.69 92 SER A O 1
ATOM 738 N N . LEU A 1 93 ? 32.654 23.128 -27.486 1.00 95.75 93 LEU A N 1
ATOM 739 C CA . LEU A 1 93 ? 32.391 24.449 -26.926 1.00 95.75 93 LEU A CA 1
ATOM 740 C C . LEU A 1 93 ? 33.430 24.824 -25.862 1.00 95.75 93 LEU A C 1
ATOM 742 O O . LEU A 1 93 ? 33.951 25.935 -25.872 1.00 95.75 93 LEU A O 1
ATOM 746 N N . VAL A 1 94 ? 33.774 23.882 -24.978 1.00 95.75 94 VAL A N 1
ATOM 747 C CA . VAL A 1 94 ? 34.814 24.076 -23.957 1.00 95.75 94 VAL A CA 1
ATOM 748 C C . VAL A 1 94 ? 36.171 24.343 -24.608 1.00 95.75 94 VAL A C 1
ATOM 750 O O . VAL A 1 94 ? 36.847 25.295 -24.226 1.00 95.75 94 VAL A O 1
ATOM 753 N N . LEU A 1 95 ? 36.555 23.560 -25.621 1.00 96.31 95 LEU A N 1
ATOM 754 C CA . LEU A 1 95 ? 37.811 23.767 -26.347 1.00 96.31 95 LEU A CA 1
ATOM 755 C C . LEU A 1 95 ? 37.846 25.125 -27.059 1.00 96.31 95 LEU A C 1
ATOM 757 O O . LEU A 1 95 ? 38.862 25.813 -26.993 1.00 96.31 95 LEU A O 1
ATOM 761 N N . ALA A 1 96 ? 36.741 25.541 -27.684 1.00 95.88 96 ALA A N 1
ATOM 762 C CA . ALA A 1 96 ? 36.639 26.852 -28.318 1.00 95.88 96 ALA A CA 1
ATOM 763 C C . ALA A 1 96 ? 36.811 27.996 -27.304 1.00 95.88 96 ALA A C 1
ATOM 765 O O . ALA A 1 96 ? 37.561 28.936 -27.561 1.00 95.88 96 ALA A O 1
ATOM 766 N N . LEU A 1 97 ? 36.175 27.902 -26.131 1.00 95.25 97 LEU A N 1
ATOM 767 C CA . LEU A 1 97 ? 36.314 28.903 -25.070 1.00 95.25 97 LEU A CA 1
ATOM 768 C C . LEU A 1 97 ? 37.741 28.964 -24.511 1.00 95.25 97 LEU A C 1
ATOM 770 O O . LEU A 1 97 ? 38.267 30.059 -24.319 1.00 95.25 97 LEU A O 1
ATOM 774 N N . VAL A 1 98 ? 38.387 27.814 -24.293 1.00 95.06 98 VAL A N 1
ATOM 775 C CA . VAL A 1 98 ? 39.794 27.756 -23.859 1.00 95.06 98 VAL A CA 1
ATOM 776 C C . VAL A 1 98 ? 40.712 28.371 -24.915 1.00 95.06 98 VAL A C 1
ATOM 778 O O . VAL A 1 98 ? 41.598 29.145 -24.565 1.00 95.06 98 VAL A O 1
ATOM 781 N N . PHE A 1 99 ? 40.484 28.082 -26.198 1.00 94.06 99 PHE A N 1
ATOM 782 C CA . PHE A 1 99 ? 41.278 28.630 -27.298 1.00 94.06 99 PHE A CA 1
ATOM 783 C C . PHE A 1 99 ? 41.151 30.154 -27.399 1.00 94.06 99 PHE A C 1
ATOM 785 O O . PHE A 1 99 ? 42.159 30.856 -27.449 1.00 94.06 99 PHE A O 1
ATOM 792 N N . VAL A 1 100 ? 39.925 30.682 -27.354 1.00 92.38 100 VAL A N 1
ATOM 793 C CA . VAL A 1 100 ? 39.678 32.133 -27.352 1.00 92.38 100 VAL A CA 1
ATOM 794 C C . VAL A 1 100 ? 40.269 32.785 -26.100 1.00 92.38 100 VAL A C 1
ATOM 796 O O . VAL A 1 100 ? 40.891 33.840 -26.198 1.00 92.38 100 VAL A O 1
ATOM 799 N N . GLY A 1 101 ? 40.146 32.144 -24.934 1.00 90.31 101 GLY A N 1
ATOM 800 C CA . GLY A 1 101 ? 40.777 32.605 -23.697 1.00 90.31 101 GLY A CA 1
ATOM 801 C C . GLY A 1 101 ? 42.305 32.650 -23.792 1.00 90.31 101 GLY A C 1
ATOM 802 O O . GLY A 1 101 ? 42.916 33.624 -23.358 1.00 90.31 101 GLY A O 1
ATOM 803 N N . PHE A 1 102 ? 42.924 31.645 -24.419 1.00 88.94 102 PHE A N 1
ATOM 804 C CA . PHE A 1 102 ? 44.367 31.600 -24.652 1.00 88.94 102 PHE A CA 1
ATOM 805 C C . PHE A 1 102 ? 44.822 32.677 -25.639 1.00 88.94 102 PHE A C 1
ATOM 807 O O . PHE A 1 102 ? 45.828 33.336 -25.390 1.00 88.94 102 PHE A O 1
ATOM 814 N N . GLN A 1 103 ? 44.071 32.903 -26.722 1.00 84.56 103 GLN A N 1
ATOM 815 C CA . GLN A 1 103 ? 44.307 33.991 -27.676 1.00 84.56 103 GLN A CA 1
ATOM 816 C C . GLN A 1 103 ? 44.261 35.354 -26.970 1.00 84.56 103 GLN A C 1
ATOM 818 O O . GLN A 1 103 ? 45.133 36.194 -27.186 1.00 84.56 103 GLN A O 1
ATOM 823 N N . PHE A 1 104 ? 43.274 35.559 -26.096 1.00 81.94 104 PHE A N 1
ATOM 824 C CA . PHE A 1 104 ? 43.095 36.808 -25.362 1.00 81.94 104 PHE A CA 1
ATOM 825 C C . PHE A 1 104 ? 44.240 37.064 -24.368 1.00 81.94 104 PHE A C 1
ATOM 827 O O . PHE A 1 104 ? 44.770 38.167 -24.333 1.00 81.94 104 PHE A O 1
ATOM 834 N N . PHE A 1 105 ? 44.690 36.041 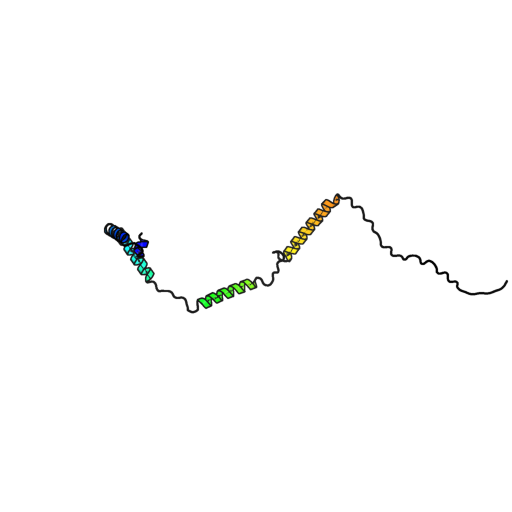-23.631 1.00 73.56 105 PHE A N 1
ATOM 835 C CA . PHE A 1 105 ? 45.823 36.153 -22.695 1.00 73.56 105 PHE A CA 1
ATOM 836 C C . PHE A 1 105 ? 47.197 36.206 -23.380 1.00 73.56 105 PHE A C 1
ATOM 838 O O . PHE A 1 105 ? 48.123 36.818 -22.857 1.00 73.56 105 PHE A O 1
ATOM 845 N N . SER A 1 106 ? 47.350 35.565 -24.541 1.00 65.44 106 SER A N 1
ATOM 846 C CA . SER A 1 106 ? 48.624 35.511 -25.276 1.00 65.44 106 SER A CA 1
ATOM 847 C C . SER A 1 106 ? 48.867 36.741 -26.152 1.00 65.44 106 SER A C 1
ATOM 849 O O . SER A 1 106 ? 49.976 36.918 -26.645 1.00 65.44 106 SER A O 1
ATOM 851 N N . THR A 1 107 ? 47.860 37.601 -26.342 1.00 59.28 107 THR A N 1
ATOM 852 C CA . THR A 1 107 ? 48.006 38.860 -27.095 1.00 59.28 107 THR A CA 1
ATOM 853 C C . THR A 1 107 ? 48.892 39.880 -26.355 1.00 59.28 107 THR A C 1
ATOM 855 O O . THR A 1 107 ? 49.506 40.720 -27.007 1.00 59.28 107 THR A O 1
ATOM 858 N N . ASP A 1 108 ? 49.063 39.745 -25.033 1.00 57.75 108 ASP A N 1
ATOM 859 C CA . ASP A 1 108 ? 49.960 40.590 -24.225 1.00 57.75 108 ASP A CA 1
ATOM 860 C C . ASP A 1 108 ? 51.359 39.978 -23.995 1.00 57.75 108 ASP A C 1
ATOM 862 O O . ASP A 1 108 ? 52.160 40.525 -23.233 1.00 57.75 108 ASP A O 1
ATOM 866 N N . LEU A 1 109 ? 51.694 38.856 -24.647 1.00 54.03 109 LEU A N 1
ATOM 867 C CA . LEU A 1 109 ? 53.032 38.270 -24.573 1.00 54.03 109 LEU A CA 1
ATOM 868 C C . LEU A 1 109 ? 53.770 38.514 -25.900 1.00 54.03 109 LEU A C 1
ATOM 870 O O . LEU A 1 109 ? 53.337 37.987 -26.927 1.00 54.03 109 LEU A O 1
ATOM 874 N N . PRO A 1 110 ? 54.874 39.292 -25.931 1.00 51.41 110 PRO A N 1
ATOM 875 C CA . PRO A 1 110 ? 55.662 39.451 -27.144 1.00 51.41 110 PRO A CA 1
ATOM 876 C C . PRO A 1 110 ? 56.206 38.081 -27.549 1.00 51.41 110 PRO A C 1
ATOM 878 O O . PRO A 1 110 ? 57.108 37.529 -26.920 1.00 51.41 110 PRO A O 1
ATOM 881 N N . LEU A 1 111 ? 55.609 37.519 -28.596 1.00 45.28 111 LEU A N 1
ATOM 882 C CA . LEU A 1 111 ? 56.037 36.297 -29.247 1.00 45.28 111 LEU A CA 1
ATOM 883 C C . LEU A 1 111 ? 57.442 36.535 -29.813 1.00 45.28 111 LEU A C 1
ATOM 885 O O . LEU A 1 111 ? 57.593 37.063 -30.913 1.00 45.28 111 LEU A O 1
ATOM 889 N N . SER A 1 112 ? 58.481 36.161 -29.062 1.00 42.91 112 SER A N 1
ATOM 890 C CA . SER A 1 112 ? 59.794 35.929 -29.653 1.00 42.91 112 SER A CA 1
ATOM 891 C C . SER A 1 112 ? 59.625 34.831 -30.691 1.00 42.91 112 SER A C 1
ATOM 893 O O . SER A 1 112 ? 59.401 33.664 -30.368 1.00 42.91 112 SER A O 1
ATOM 895 N N . THR A 1 113 ? 59.695 35.249 -31.948 1.00 44.06 113 THR A N 1
ATOM 896 C CA . THR A 1 113 ? 59.874 34.414 -33.125 1.00 44.06 113 THR A CA 1
ATOM 897 C C . THR A 1 113 ? 60.976 33.397 -32.846 1.00 44.06 113 THR A C 1
ATOM 899 O O . THR A 1 113 ? 62.158 33.734 -32.834 1.00 44.06 113 THR A O 1
ATOM 902 N N . SER A 1 114 ? 60.591 32.147 -32.581 1.00 39.28 114 SER A N 1
ATOM 903 C CA . SER A 1 114 ? 61.516 31.029 -32.722 1.00 39.28 114 SER A CA 1
ATOM 904 C C . SER A 1 114 ? 61.744 30.840 -34.210 1.00 39.28 114 SER A C 1
ATOM 906 O O . SER A 1 114 ? 60.858 30.403 -34.944 1.00 39.28 114 SER A O 1
ATOM 908 N N .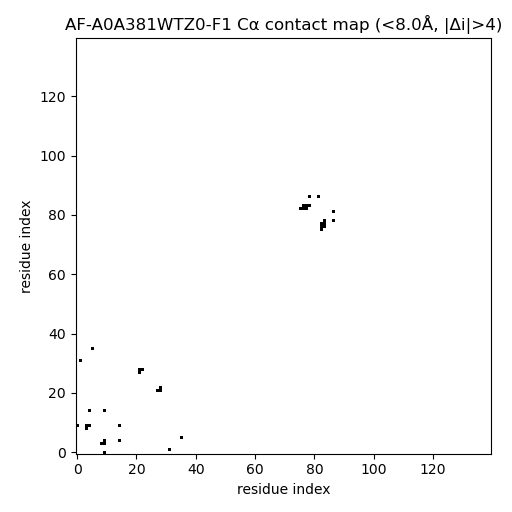 GLU A 1 115 ? 62.926 31.281 -34.617 1.00 39.75 115 GLU A N 1
ATOM 909 C CA . GLU A 1 115 ? 63.543 31.118 -35.920 1.00 39.75 115 GLU A CA 1
ATOM 910 C C . GLU A 1 115 ? 63.184 29.773 -36.567 1.00 39.75 115 GLU A C 1
ATOM 912 O O . GLU A 1 115 ? 63.423 28.688 -36.028 1.00 39.75 115 GLU A O 1
ATOM 917 N N . LEU A 1 116 ? 62.640 29.885 -37.775 1.00 41.25 116 LEU A N 1
ATOM 918 C CA . LEU A 1 116 ? 62.545 28.838 -38.775 1.00 41.25 116 LEU A CA 1
ATOM 919 C C . LEU A 1 116 ? 63.958 28.312 -39.076 1.00 41.25 116 LEU A C 1
ATOM 921 O O . LEU A 1 116 ? 64.652 28.828 -39.948 1.00 41.25 116 LEU A O 1
ATOM 925 N N . SER A 1 117 ? 64.390 27.259 -38.386 1.00 36.75 117 SER A N 1
ATOM 926 C CA . SER A 1 117 ? 65.539 26.475 -38.842 1.00 36.75 117 SER A CA 1
ATOM 927 C C . SER A 1 117 ? 65.080 25.539 -39.955 1.00 36.75 117 SER A C 1
ATOM 929 O O . SER A 1 117 ? 64.710 24.387 -39.734 1.00 36.75 117 SER A O 1
ATOM 931 N N . THR A 1 118 ? 65.082 26.086 -41.170 1.00 36.72 118 THR A N 1
ATOM 932 C CA . THR A 1 118 ? 65.141 25.334 -42.422 1.00 36.72 118 THR A CA 1
ATOM 933 C C . THR A 1 118 ? 66.269 24.312 -42.322 1.00 36.72 118 THR A C 1
ATOM 935 O O . THR A 1 118 ? 67.445 24.660 -42.225 1.00 36.72 118 THR A O 1
ATOM 938 N N . VAL A 1 119 ? 65.892 23.035 -42.347 1.00 40.78 119 VAL A N 1
ATOM 939 C CA . VAL A 1 119 ? 66.791 21.902 -42.567 1.00 40.78 119 VAL A CA 1
ATOM 940 C C . VAL A 1 119 ? 67.356 22.034 -43.983 1.00 40.78 119 VAL A C 1
ATOM 942 O O . VAL A 1 119 ? 66.770 21.564 -44.954 1.00 40.78 119 VAL A O 1
ATOM 945 N N . ALA A 1 120 ? 68.496 22.712 -44.109 1.00 40.78 120 ALA A N 1
ATOM 946 C CA . ALA A 1 120 ? 69.376 22.582 -45.259 1.00 40.78 120 ALA A CA 1
ATOM 947 C C . ALA A 1 120 ? 70.220 21.320 -45.049 1.00 40.78 120 ALA A C 1
ATOM 949 O O . ALA A 1 120 ? 71.286 21.336 -44.436 1.00 40.78 120 ALA A O 1
ATOM 950 N N . GLN A 1 121 ? 69.692 20.195 -45.521 1.00 46.41 121 GLN A N 1
ATOM 951 C CA . GLN A 1 121 ? 70.488 19.005 -45.765 1.00 46.41 121 GLN A CA 1
ATOM 952 C C . GLN A 1 121 ? 71.377 19.279 -46.984 1.00 46.41 121 GLN A C 1
ATOM 954 O O . GLN A 1 121 ? 70.938 19.078 -48.112 1.00 46.41 121 GLN A O 1
ATOM 959 N N . GLU A 1 122 ? 72.631 19.684 -46.775 1.00 37.22 122 GLU A N 1
ATOM 960 C CA . GLU A 1 122 ? 73.673 19.449 -47.776 1.00 37.22 122 GLU A CA 1
ATOM 961 C C . GLU A 1 122 ? 75.011 19.033 -47.138 1.00 37.22 122 GLU A C 1
ATOM 963 O O . GLU A 1 122 ? 75.699 19.786 -46.458 1.00 37.22 122 GLU A O 1
ATOM 968 N N . LYS A 1 123 ? 75.280 17.741 -47.343 1.00 37.34 123 LYS A N 1
ATOM 969 C CA . LYS A 1 123 ? 76.527 16.967 -47.371 1.00 37.34 123 LYS A CA 1
ATOM 970 C C . LYS A 1 123 ? 77.865 17.722 -47.147 1.00 37.34 123 LYS A C 1
ATOM 972 O O . LYS A 1 123 ? 78.169 18.653 -47.886 1.00 37.34 123 LYS A O 1
ATOM 977 N N . PRO A 1 124 ? 78.741 17.244 -46.235 1.00 42.47 124 PRO A N 1
ATOM 978 C CA . PRO A 1 124 ? 80.077 17.814 -46.043 1.00 42.47 124 PRO A CA 1
ATOM 979 C C . PRO A 1 124 ? 80.993 17.544 -47.256 1.00 42.47 124 PRO A C 1
ATOM 981 O O . PRO A 1 124 ? 80.868 16.484 -47.882 1.00 42.47 124 PRO A O 1
ATOM 984 N N . PRO A 1 125 ? 81.934 18.449 -47.594 1.00 42.06 125 PRO A N 1
ATOM 985 C CA . PRO A 1 125 ? 82.844 18.238 -48.711 1.00 42.06 125 PRO A CA 1
ATOM 986 C C . PRO A 1 125 ? 83.835 17.113 -48.387 1.00 42.06 125 PRO A C 1
ATOM 988 O O . PRO A 1 125 ? 84.597 17.183 -47.422 1.00 42.06 125 PRO A O 1
ATOM 991 N N . ALA A 1 126 ? 83.816 16.069 -49.218 1.00 39.16 126 ALA A N 1
ATOM 992 C CA . ALA A 1 126 ? 84.846 15.044 -49.261 1.00 39.16 126 ALA A CA 1
ATOM 993 C C . ALA A 1 126 ? 86.157 15.688 -49.734 1.00 39.16 126 ALA A C 1
ATOM 995 O O . ALA A 1 126 ? 86.273 16.140 -50.872 1.00 39.16 126 ALA A O 1
ATOM 996 N N . PHE A 1 127 ? 87.125 15.770 -48.827 1.00 36.72 127 PHE A N 1
ATOM 997 C CA . PHE A 1 127 ? 88.496 16.151 -49.127 1.00 36.72 127 PHE A CA 1
ATOM 998 C C . PHE A 1 127 ? 89.209 14.926 -49.726 1.00 36.72 127 PHE A C 1
ATOM 1000 O O . PHE A 1 127 ? 89.178 13.853 -49.127 1.00 36.72 127 PHE A O 1
ATOM 1007 N N . LEU A 1 128 ? 89.879 15.141 -50.864 1.00 37.16 128 LEU A N 1
ATOM 1008 C CA . LEU A 1 128 ? 90.775 14.236 -51.605 1.00 37.16 128 LEU A CA 1
ATOM 1009 C C . LEU A 1 128 ? 90.127 13.231 -52.571 1.00 37.16 128 LEU A C 1
ATOM 1011 O O . LEU A 1 128 ? 89.979 12.056 -52.258 1.00 37.16 128 LEU A O 1
ATOM 1015 N N . ASP A 1 129 ? 89.929 13.681 -53.812 1.00 37.16 129 ASP A N 1
ATOM 1016 C CA . ASP A 1 129 ? 90.204 12.840 -54.979 1.00 37.16 129 ASP A CA 1
ATOM 1017 C C . ASP A 1 129 ? 91.350 13.486 -55.767 1.00 37.16 129 ASP A C 1
ATOM 1019 O O . ASP A 1 129 ? 91.173 14.367 -56.609 1.00 37.16 129 ASP A O 1
ATOM 1023 N N . GLN A 1 130 ? 92.568 13.090 -55.409 1.00 42.28 130 GLN A N 1
ATOM 1024 C CA . GLN A 1 130 ? 93.749 13.282 -56.231 1.00 42.28 130 GLN A CA 1
ATOM 1025 C C . GLN A 1 130 ? 93.984 11.953 -56.948 1.00 42.28 130 GLN A C 1
ATOM 1027 O O . GLN A 1 130 ? 94.710 11.097 -56.453 1.00 42.28 130 GLN A O 1
ATOM 1032 N N . ILE A 1 131 ? 93.345 11.771 -58.106 1.00 40.31 131 ILE A N 1
ATOM 1033 C CA . ILE A 1 131 ? 93.720 10.721 -59.054 1.00 40.31 131 ILE A CA 1
ATOM 1034 C C . ILE A 1 131 ? 93.945 11.364 -60.423 1.00 40.31 131 ILE A C 1
ATOM 1036 O O . ILE A 1 131 ? 93.038 11.838 -61.101 1.00 40.31 131 ILE A O 1
ATOM 1040 N N . ILE A 1 132 ? 95.226 11.390 -60.768 1.00 45.81 132 ILE A N 1
ATOM 1041 C CA . ILE A 1 132 ? 95.827 11.656 -62.073 1.00 45.81 132 ILE A CA 1
ATOM 1042 C C . ILE A 1 132 ? 95.202 10.736 -63.137 1.00 45.81 132 ILE A C 1
ATOM 1044 O O . ILE A 1 132 ? 95.124 9.532 -62.890 1.00 45.81 132 ILE A O 1
ATOM 1048 N N . PRO A 1 133 ? 94.879 11.205 -64.356 1.00 41.28 133 PRO A N 1
ATOM 1049 C CA . PRO A 1 133 ? 94.883 10.335 -65.518 1.00 41.28 133 PRO A CA 1
ATOM 1050 C C . PRO A 1 133 ? 96.276 10.360 -66.161 1.00 41.28 133 PRO A C 1
ATOM 1052 O O . PRO A 1 133 ? 96.820 11.411 -66.502 1.00 41.28 133 PRO A O 1
ATOM 1055 N N . ALA A 1 134 ? 96.870 9.178 -66.282 1.00 40.19 134 ALA A N 1
ATOM 1056 C CA . ALA A 1 134 ? 98.104 8.942 -67.013 1.00 40.19 134 ALA A CA 1
ATOM 1057 C C . ALA A 1 134 ? 97.910 9.192 -68.519 1.00 40.19 134 ALA A C 1
ATOM 1059 O O . ALA A 1 134 ? 96.954 8.661 -69.077 1.00 40.19 134 ALA A O 1
ATOM 1060 N N . GLN A 1 135 ? 98.830 9.923 -69.165 1.00 37.00 135 GLN A N 1
ATOM 1061 C CA . GLN A 1 135 ? 99.537 9.472 -70.379 1.00 37.00 135 GLN A CA 1
ATOM 1062 C C . GLN A 1 135 ? 100.646 10.459 -70.812 1.00 37.00 135 GLN A C 1
ATOM 1064 O O . GLN A 1 135 ? 100.383 11.624 -71.098 1.00 37.00 135 GLN A O 1
ATOM 1069 N N . GLU A 1 136 ? 101.876 9.945 -70.868 1.00 41.94 136 GLU A N 1
ATOM 1070 C CA . GLU A 1 136 ? 103.043 10.376 -71.675 1.00 41.94 136 GLU A CA 1
ATOM 1071 C C . GLU A 1 136 ? 102.753 10.213 -73.201 1.00 41.94 136 GLU A C 1
ATOM 1073 O O . GLU A 1 136 ? 101.702 9.644 -73.519 1.00 41.94 136 GLU A O 1
ATOM 1078 N N . PRO A 1 137 ? 103.644 10.538 -74.176 1.00 48.38 137 PRO A N 1
ATOM 1079 C CA . PRO A 1 137 ? 104.938 11.234 -74.117 1.00 48.38 137 PRO A CA 1
ATOM 1080 C C . PRO A 1 137 ? 105.205 12.264 -75.261 1.00 48.38 137 PRO A C 1
ATOM 1082 O O . PRO A 1 137 ? 104.492 12.341 -76.257 1.00 48.38 137 PRO A O 1
ATOM 1085 N N . ASP A 1 138 ? 106.346 12.945 -75.107 1.00 38.84 138 ASP A N 1
ATOM 1086 C CA . ASP A 1 138 ? 107.383 13.229 -76.122 1.00 38.84 138 ASP A CA 1
ATOM 1087 C C . ASP A 1 138 ? 107.406 14.522 -76.978 1.00 38.84 138 ASP A C 1
ATOM 1089 O O . ASP A 1 138 ? 106.454 14.914 -77.648 1.00 38.84 138 ASP A O 1
ATOM 1093 N N . SER A 1 139 ? 108.649 15.024 -77.036 1.00 44.25 139 SER A N 1
ATOM 1094 C CA . SER A 1 139 ? 109.378 15.635 -78.153 1.00 44.25 139 SER A CA 1
ATOM 1095 C C . SER A 1 139 ? 109.342 17.151 -78.354 1.00 44.25 139 SER A C 1
ATOM 1097 O O . SER A 1 139 ? 108.373 17.717 -78.856 1.00 44.25 139 SER A O 1
ATOM 1099 N N . GLY A 1 140 ? 110.502 17.774 -78.092 1.00 40.59 140 GLY A N 1
ATOM 1100 C CA . GLY A 1 140 ? 110.893 19.083 -78.624 1.00 40.59 140 GLY A CA 1
ATOM 1101 C C . GLY A 1 140 ? 111.911 19.820 -77.775 1.00 40.59 140 GLY A C 1
ATOM 1102 O O . GLY A 1 140 ? 111.471 20.748 -77.066 1.00 40.59 140 GLY A O 1
#

Mean predicted aligned error: 20.16 Å